Protein AF-A0A3B9RBF5-F1 (afdb_monomer)

Foldseek 3Di:
DADDDDCPVVVPDPDDDDDQHCVPDCSVVVVVCCVVVVDPD

Sequence (41 aa):
SGRPLTIAEEFNLPVSILQVWNPGVEAGNAIADVLFGDYNP

Radius of gyration: 12.04 Å; Cα contacts (8 Å, |Δi|>4): 13; chains: 1; bounding box: 23×21×28 Å

Structure (mmCIF, N/CA/C/O backbone):
data_AF-A0A3B9RBF5-F1
#
_entry.id   AF-A0A3B9RBF5-F1
#
loop_
_atom_site.group_PDB
_atom_site.id
_atom_site.type_symbol
_atom_site.label_atom_id
_atom_site.label_alt_id
_atom_site.labe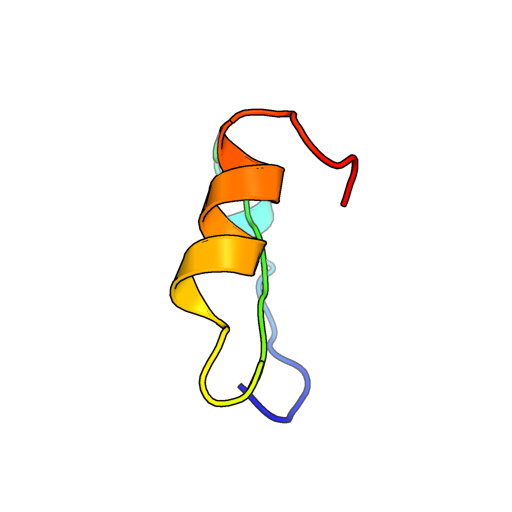l_comp_id
_atom_site.label_asym_id
_atom_site.label_entity_id
_atom_site.label_seq_id
_atom_site.pdbx_PDB_ins_code
_atom_site.Cartn_x
_atom_site.Cartn_y
_atom_site.Cartn_z
_atom_site.occupancy
_atom_site.B_iso_or_equiv
_atom_site.auth_seq_id
_atom_site.auth_comp_id
_atom_site.auth_asym_id
_atom_site.auth_atom_id
_atom_site.pdbx_PDB_model_num
ATOM 1 N N . SER A 1 1 ? 8.872 -3.814 4.170 1.00 56.69 1 SER A N 1
ATOM 2 C CA . SER A 1 1 ? 8.897 -5.03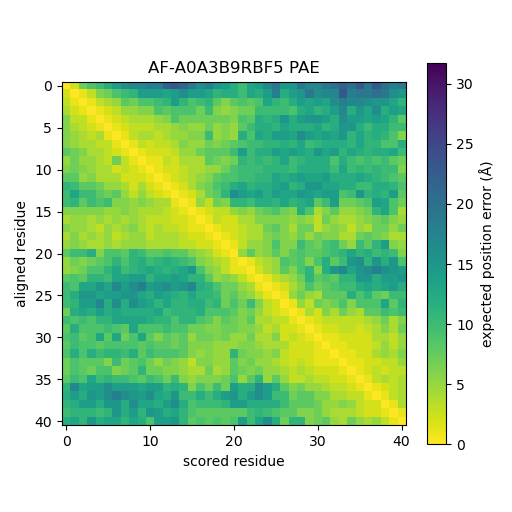1 5.026 1.00 56.69 1 SER A CA 1
ATOM 3 C C . SER A 1 1 ? 9.033 -6.257 4.126 1.00 56.69 1 SER A C 1
ATOM 5 O O . SER A 1 1 ? 8.773 -6.139 2.939 1.00 56.69 1 SER A O 1
ATOM 7 N N . GLY A 1 2 ? 9.461 -7.411 4.630 1.00 67.75 2 GLY A N 1
ATOM 8 C CA . GLY A 1 2 ? 9.483 -8.673 3.867 1.00 67.75 2 GLY A CA 1
ATOM 9 C C . GLY A 1 2 ? 8.756 -9.809 4.585 1.00 67.75 2 GLY A C 1
ATOM 10 O O . GLY A 1 2 ? 8.905 -10.969 4.221 1.00 67.75 2 GLY A O 1
ATOM 11 N N . ARG A 1 3 ? 8.038 -9.488 5.666 1.00 73.12 3 ARG A N 1
ATOM 12 C CA . ARG A 1 3 ? 7.400 -10.463 6.548 1.00 73.12 3 ARG A CA 1
ATOM 13 C C . ARG A 1 3 ? 6.115 -9.897 7.155 1.00 73.12 3 ARG A C 1
ATOM 15 O O . ARG A 1 3 ? 6.050 -8.678 7.331 1.00 73.12 3 ARG A O 1
ATOM 22 N N . PRO A 1 4 ? 5.129 -10.745 7.491 1.00 79.19 4 PRO A N 1
ATOM 23 C CA . PRO A 1 4 ? 3.879 -10.301 8.100 1.00 79.19 4 PRO A CA 1
ATOM 24 C C . PRO A 1 4 ? 4.119 -9.394 9.314 1.00 79.19 4 PRO A 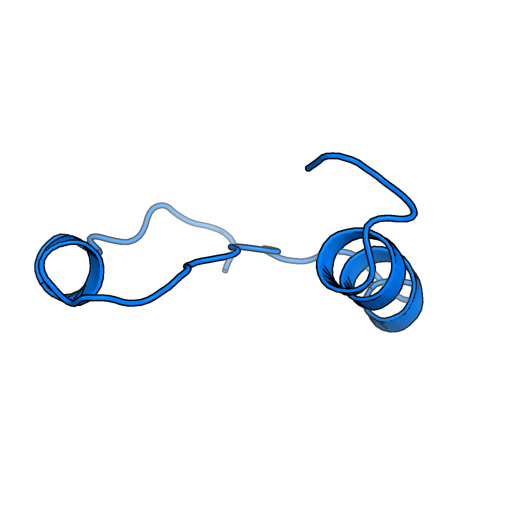C 1
ATOM 26 O O . PRO A 1 4 ? 5.019 -9.657 10.116 1.00 79.19 4 PRO A O 1
ATOM 29 N N . LEU A 1 5 ? 3.324 -8.330 9.421 1.00 79.88 5 LEU A N 1
ATOM 30 C CA . LEU A 1 5 ? 3.330 -7.385 10.536 1.00 79.88 5 LEU A CA 1
ATOM 31 C C . LEU A 1 5 ? 1.956 -7.411 11.203 1.00 79.88 5 LEU A C 1
ATOM 33 O O . LEU A 1 5 ? 0.933 -7.401 10.520 1.00 79.88 5 LEU A O 1
AT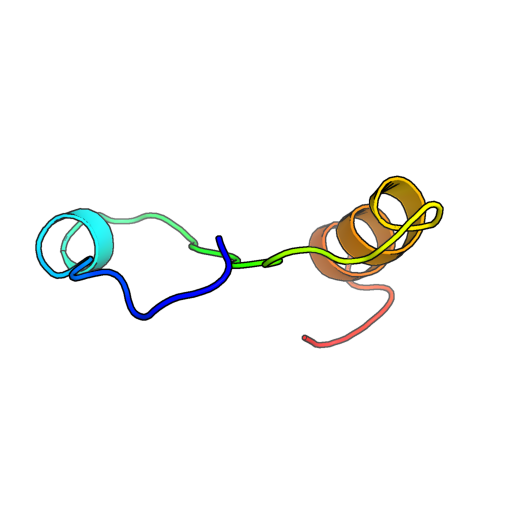OM 37 N N . THR A 1 6 ? 1.943 -7.441 12.532 1.00 84.19 6 THR A N 1
ATOM 38 C CA . THR A 1 6 ? 0.725 -7.208 13.310 1.00 84.19 6 THR A CA 1
ATOM 39 C C . THR A 1 6 ? 0.480 -5.702 13.339 1.00 84.19 6 THR A C 1
ATOM 41 O O . THR A 1 6 ? 1.308 -4.983 13.882 1.00 84.19 6 THR A O 1
ATOM 44 N N . ILE A 1 7 ? -0.625 -5.247 12.743 1.00 81.50 7 ILE A N 1
ATOM 45 C CA . ILE A 1 7 ? -0.994 -3.820 12.604 1.00 81.50 7 ILE A CA 1
ATOM 46 C C . ILE A 1 7 ? -2.382 -3.519 13.199 1.00 81.50 7 ILE A C 1
ATOM 48 O O . ILE A 1 7 ? -3.158 -2.715 12.687 1.00 81.50 7 ILE A O 1
ATOM 52 N N . ALA A 1 8 ? -2.751 -4.264 14.244 1.00 82.50 8 ALA A N 1
ATOM 53 C CA . ALA A 1 8 ? -4.096 -4.236 14.818 1.00 82.50 8 ALA A CA 1
ATOM 54 C C . ALA A 1 8 ? -4.434 -2.899 15.499 1.00 82.50 8 ALA A C 1
ATOM 56 O O . ALA A 1 8 ? -5.602 -2.526 15.560 1.00 82.50 8 ALA A O 1
ATOM 57 N N . GLU A 1 9 ? -3.438 -2.179 16.009 1.00 80.25 9 GLU A N 1
ATOM 58 C CA . GLU A 1 9 ? -3.641 -0.881 16.657 1.00 80.25 9 GLU A CA 1
ATOM 59 C C . GLU A 1 9 ? -3.859 0.218 15.611 1.00 80.25 9 GLU A C 1
ATOM 61 O O . GLU A 1 9 ? -4.791 1.011 15.729 1.00 80.25 9 GLU A O 1
ATOM 66 N N . GLU A 1 10 ? -3.075 0.203 14.534 1.00 77.00 10 GLU A N 1
ATOM 67 C CA . GLU A 1 10 ? -3.141 1.159 13.432 1.00 77.00 10 GLU A CA 1
ATOM 68 C C . GLU A 1 10 ? -4.444 1.035 12.633 1.00 77.00 10 GLU A C 1
ATOM 70 O O . GLU A 1 10 ? -4.989 2.047 12.199 1.00 77.00 10 GLU A O 1
ATOM 75 N N . PHE A 1 11 ? -4.996 -0.178 12.508 1.00 78.69 11 PHE A N 1
ATOM 76 C CA . PHE A 1 11 ? -6.312 -0.413 11.896 1.00 78.69 11 PHE A CA 1
ATOM 77 C C . PHE A 1 11 ? -7.482 0.228 12.658 1.00 78.69 11 PHE A C 1
ATOM 79 O O . PHE A 1 11 ? -8.538 0.446 12.068 1.00 78.69 11 PHE A O 1
ATOM 86 N N . ASN A 1 12 ? -7.323 0.512 13.955 1.00 84.06 12 ASN A N 1
ATOM 87 C CA . ASN A 1 12 ? -8.362 1.156 14.765 1.00 84.06 12 ASN A CA 1
ATOM 88 C C . ASN A 1 12 ? -8.298 2.691 14.709 1.00 84.06 12 ASN A C 1
ATOM 90 O O . ASN A 1 12 ? -9.169 3.365 15.262 1.00 84.06 12 ASN A O 1
ATOM 94 N N . LEU A 1 13 ? -7.276 3.257 14.062 1.00 79.06 13 LEU A N 1
ATOM 95 C CA . LEU A 1 13 ? -7.139 4.695 13.871 1.00 79.06 13 LEU A CA 1
ATOM 96 C C . LEU A 1 13 ? -7.881 5.133 12.595 1.00 79.06 13 LEU A C 1
ATOM 98 O O . LEU A 1 13 ? -7.963 4.367 11.636 1.00 79.06 13 LEU A O 1
ATOM 102 N N . PRO A 1 14 ? -8.397 6.373 12.527 1.00 73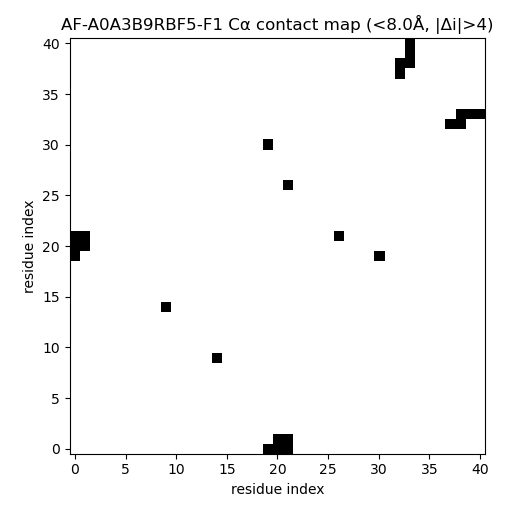.25 14 PRO A N 1
ATOM 103 C CA . PRO A 1 14 ? -9.010 6.913 11.314 1.00 73.25 14 PRO A CA 1
ATOM 104 C C . PRO A 1 14 ? -7.928 7.313 10.294 1.00 73.25 14 PRO A C 1
ATOM 106 O O . PRO A 1 14 ? -7.741 8.491 9.995 1.00 73.25 14 PRO A O 1
ATOM 109 N N . VAL A 1 15 ? -7.167 6.333 9.804 1.00 77.12 15 VAL A N 1
ATOM 110 C CA . VAL A 1 15 ? -6.013 6.517 8.913 1.00 77.12 15 VAL A CA 1
ATOM 111 C C . VAL A 1 15 ? -6.075 5.546 7.734 1.00 77.12 15 VA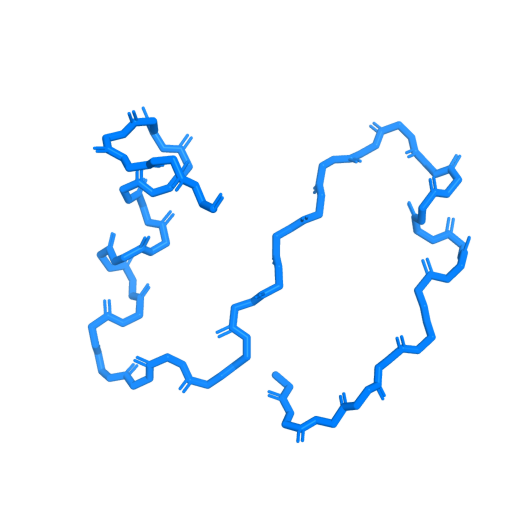L A C 1
ATOM 113 O O . VAL A 1 15 ? -6.604 4.443 7.848 1.00 77.12 15 VAL A O 1
ATOM 116 N N . SER A 1 16 ? -5.502 5.943 6.599 1.00 81.12 16 SER A N 1
ATOM 117 C CA . SER A 1 16 ? -5.319 5.066 5.438 1.00 81.12 16 SER A CA 1
ATOM 118 C C . SER A 1 16 ? -3.936 4.416 5.489 1.00 81.12 16 SER A C 1
ATOM 120 O O . SER A 1 16 ? -2.939 5.112 5.681 1.00 81.12 16 SER A O 1
ATOM 122 N N . ILE A 1 17 ? -3.860 3.094 5.295 1.00 81.50 17 ILE A N 1
ATOM 123 C CA . ILE A 1 17 ? -2.607 2.323 5.354 1.00 81.50 17 ILE A CA 1
ATOM 124 C C . ILE A 1 17 ? -2.323 1.696 3.985 1.00 81.50 17 ILE A C 1
ATOM 126 O O . ILE A 1 17 ? -3.111 0.890 3.498 1.00 81.50 17 ILE A O 1
ATOM 130 N N . LEU A 1 18 ? -1.169 2.025 3.392 1.00 82.19 18 LEU A N 1
ATOM 131 C C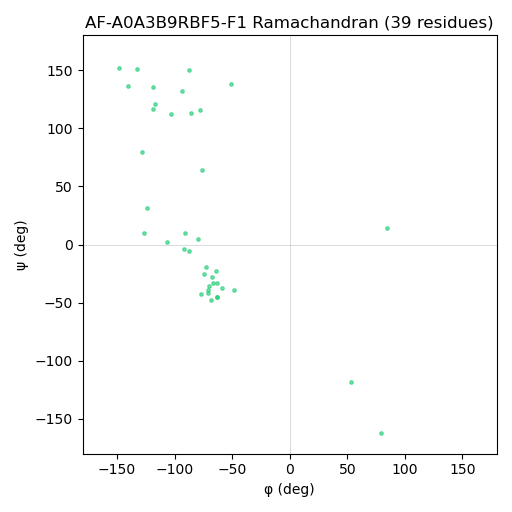A . LEU A 1 18 ? -0.655 1.406 2.164 1.00 82.19 18 LEU A CA 1
ATOM 132 C C . LEU A 1 18 ? 0.689 0.723 2.451 1.00 82.19 18 LEU A C 1
ATOM 134 O O . LEU A 1 18 ? 1.675 1.378 2.791 1.00 82.19 18 LEU A O 1
ATOM 138 N N . GLN A 1 19 ? 0.740 -0.602 2.304 1.00 79.25 19 GLN A N 1
ATOM 139 C CA . GLN A 1 19 ? 1.934 -1.397 2.590 1.00 79.25 19 GLN A CA 1
ATOM 140 C C . GLN A 1 19 ? 2.659 -1.816 1.306 1.00 79.25 19 GLN A C 1
ATOM 142 O O . GLN A 1 19 ? 2.188 -2.664 0.557 1.00 79.25 19 GLN A O 1
ATOM 147 N N . VAL A 1 20 ? 3.859 -1.266 1.102 1.00 80.62 20 VAL A N 1
ATOM 148 C CA . VAL A 1 20 ? 4.583 -1.332 -0.187 1.00 80.62 20 VAL A CA 1
ATOM 149 C C . VAL A 1 20 ? 5.784 -2.291 -0.196 1.00 80.62 20 VAL A C 1
ATOM 151 O O . VAL A 1 20 ? 6.469 -2.442 -1.197 1.00 80.62 20 VAL A O 1
ATOM 154 N N . TRP A 1 21 ? 6.038 -3.002 0.905 1.00 79.69 21 TRP A N 1
ATOM 155 C CA . TRP A 1 21 ? 7.065 -4.055 0.995 1.00 79.69 21 TRP A CA 1
ATOM 156 C C . TRP A 1 21 ? 8.485 -3.632 0.543 1.00 79.69 21 TRP A C 1
ATOM 158 O O . TRP A 1 21 ? 9.065 -2.788 1.224 1.00 79.69 21 TRP A O 1
ATOM 168 N N . ASN A 1 22 ? 9.051 -4.257 -0.505 1.00 69.38 22 ASN A N 1
ATOM 169 C CA . ASN A 1 22 ? 10.356 -3.960 -1.123 1.00 69.38 22 ASN A CA 1
ATOM 170 C C . ASN A 1 22 ? 10.162 -3.780 -2.648 1.00 69.38 22 ASN A C 1
ATOM 172 O O . ASN A 1 22 ? 10.432 -4.716 -3.402 1.00 69.38 22 ASN A O 1
ATOM 176 N N . PRO A 1 23 ? 9.685 -2.619 -3.127 1.00 69.75 23 PRO A N 1
ATOM 177 C CA . PRO A 1 23 ? 9.196 -2.477 -4.504 1.00 69.75 23 PRO A CA 1
ATOM 178 C C . PRO A 1 23 ? 10.286 -2.311 -5.581 1.00 69.75 23 PRO A C 1
ATOM 180 O O . PRO A 1 23 ? 9.970 -2.113 -6.749 1.00 69.75 23 PRO A O 1
ATOM 183 N N . GLY A 1 24 ? 11.571 -2.400 -5.226 1.00 73.12 24 GLY A N 1
ATOM 184 C CA . GLY A 1 24 ? 12.676 -2.178 -6.165 1.00 73.12 24 GLY A CA 1
ATOM 185 C C . GLY A 1 24 ? 12.961 -0.692 -6.420 1.00 73.12 24 GLY A C 1
ATOM 186 O O . GLY A 1 24 ? 12.586 0.163 -5.623 1.00 73.12 24 GLY A O 1
ATOM 187 N N . VAL A 1 25 ? 13.679 -0.384 -7.505 1.00 74.50 25 VAL A N 1
ATOM 188 C CA . VAL A 1 25 ? 14.213 0.969 -7.784 1.00 74.50 25 VAL A CA 1
ATOM 189 C C . VAL A 1 25 ? 13.158 1.984 -8.246 1.00 74.50 25 VAL A C 1
ATOM 191 O O . VAL A 1 25 ? 13.315 3.169 -7.982 1.00 74.50 25 VAL A O 1
ATOM 194 N N . GLU A 1 26 ? 12.049 1.526 -8.834 1.00 73.94 26 GLU A N 1
ATOM 195 C CA . GLU A 1 26 ? 10.934 2.375 -9.305 1.00 73.94 26 GLU A CA 1
ATOM 196 C C . GLU A 1 26 ? 9.838 2.596 -8.248 1.00 73.94 26 GLU A C 1
ATOM 198 O O . GLU A 1 26 ? 8.769 3.135 -8.532 1.00 73.94 26 GLU A O 1
ATOM 203 N N . ALA A 1 27 ? 10.107 2.196 -7.003 1.00 67.19 27 ALA A N 1
ATOM 204 C CA . ALA A 1 27 ? 9.193 2.305 -5.873 1.00 67.19 27 ALA A CA 1
ATOM 205 C C . ALA A 1 27 ? 8.551 3.693 -5.721 1.00 67.19 27 ALA A C 1
ATOM 207 O O . ALA A 1 27 ? 7.378 3.785 -5.382 1.00 67.19 27 ALA A O 1
ATOM 208 N N . GLY A 1 28 ? 9.305 4.769 -5.966 1.00 69.69 28 GLY A N 1
ATOM 209 C CA . GLY A 1 28 ? 8.801 6.135 -5.809 1.00 69.69 28 GLY A CA 1
ATOM 210 C C . GLY A 1 28 ? 7.654 6.471 -6.764 1.00 69.69 28 GLY A C 1
ATOM 211 O O . GLY A 1 28 ? 6.643 7.011 -6.324 1.00 69.69 28 GLY A O 1
ATOM 212 N N . ASN A 1 29 ? 7.789 6.100 -8.040 1.00 73.12 29 ASN A N 1
A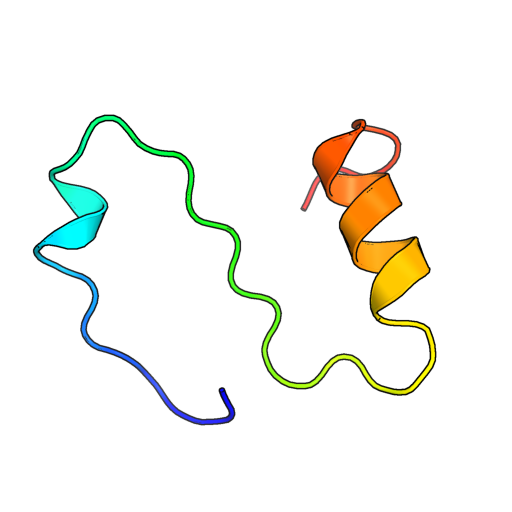TOM 213 C CA . ASN A 1 29 ? 6.786 6.372 -9.072 1.00 73.12 29 ASN A CA 1
ATOM 214 C C . ASN A 1 29 ? 5.517 5.543 -8.825 1.00 73.12 29 ASN A C 1
ATOM 216 O O . ASN A 1 29 ? 4.424 6.091 -8.739 1.00 73.12 29 ASN A O 1
ATOM 220 N N . ALA A 1 30 ? 5.675 4.242 -8.564 1.00 67.69 30 ALA A N 1
ATOM 221 C CA . ALA A 1 30 ? 4.544 3.345 -8.321 1.00 67.69 30 ALA A CA 1
ATOM 222 C C . ALA A 1 30 ? 3.724 3.716 -7.068 1.00 67.69 30 ALA A C 1
ATOM 224 O O . ALA A 1 30 ? 2.510 3.529 -7.034 1.00 67.69 30 ALA A O 1
ATOM 225 N N . ILE A 1 31 ? 4.371 4.248 -6.025 1.00 73.56 31 ILE A N 1
ATOM 226 C CA . ILE A 1 31 ? 3.670 4.738 -4.830 1.00 73.56 31 ILE A CA 1
ATOM 227 C C . ILE A 1 31 ? 2.896 6.022 -5.145 1.00 73.56 31 ILE A C 1
ATOM 229 O O . ILE A 1 31 ? 1.781 6.189 -4.656 1.00 73.56 31 ILE A O 1
ATOM 233 N N . ALA A 1 32 ? 3.466 6.918 -5.955 1.00 72.31 32 ALA A N 1
ATOM 234 C CA . ALA A 1 32 ? 2.800 8.151 -6.359 1.00 72.31 32 ALA A CA 1
ATOM 235 C C . ALA A 1 32 ? 1.534 7.865 -7.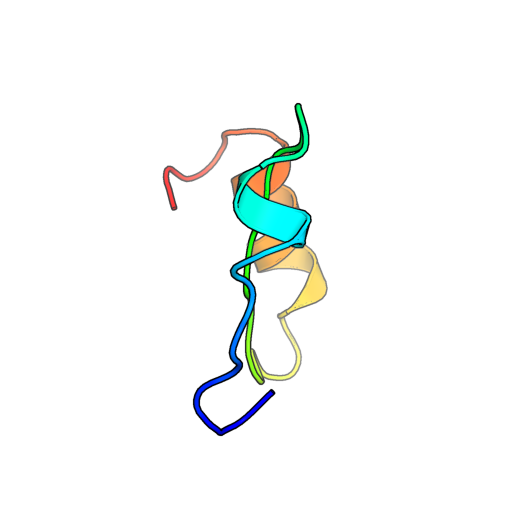181 1.00 72.31 32 ALA A C 1
ATOM 237 O O . ALA A 1 32 ? 0.485 8.416 -6.858 1.00 72.31 32 ALA A O 1
ATOM 238 N N . ASP A 1 33 ? 1.597 6.945 -8.145 1.00 74.06 33 ASP A N 1
ATOM 239 C CA . ASP A 1 33 ? 0.446 6.584 -8.986 1.00 74.06 33 ASP A CA 1
ATOM 240 C C . ASP A 1 33 ? -0.738 6.064 -8.150 1.00 74.06 33 ASP A C 1
ATOM 242 O O . ASP A 1 33 ? -1.897 6.393 -8.406 1.00 74.06 33 ASP A O 1
ATOM 246 N N . VAL A 1 34 ? -0.455 5.299 -7.090 1.00 78.62 34 VAL A N 1
ATOM 247 C CA . VAL A 1 34 ? -1.473 4.810 -6.149 1.00 78.62 34 VAL A CA 1
ATOM 248 C C . VAL A 1 34 ? -2.030 5.931 -5.267 1.00 78.62 34 VAL A C 1
ATOM 250 O O . VAL A 1 34 ? -3.232 5.981 -5.014 1.00 78.62 34 VAL A O 1
ATOM 253 N N . LEU A 1 35 ? -1.179 6.837 -4.778 1.00 77.56 35 LEU A N 1
ATOM 254 C CA . LEU A 1 35 ? -1.611 7.940 -3.914 1.00 77.56 35 LEU A CA 1
ATOM 255 C C . LEU A 1 35 ? -2.438 8.991 -4.663 1.00 77.56 35 LEU A C 1
ATOM 257 O O . LEU A 1 35 ? -3.360 9.560 -4.081 1.00 77.56 35 LEU A O 1
ATOM 261 N N . PHE A 1 36 ? -2.110 9.252 -5.929 1.00 84.19 36 PHE A N 1
ATOM 262 C CA . PHE A 1 36 ? -2.795 10.249 -6.754 1.00 84.19 36 PHE A CA 1
ATOM 263 C C . PHE A 1 36 ? -3.961 9.675 -7.569 1.00 84.19 36 PHE A C 1
ATOM 265 O O . PHE A 1 36 ? -4.718 10.441 -8.162 1.00 84.19 36 PHE A O 1
ATOM 272 N N . GLY A 1 37 ? -4.180 8.357 -7.503 1.00 72.50 37 GLY A N 1
ATOM 273 C CA . GLY A 1 37 ? -5.347 7.696 -8.090 1.00 72.50 37 GLY A CA 1
ATOM 274 C C . GLY A 1 37 ? -5.203 7.360 -9.573 1.00 72.50 37 GLY A C 1
ATOM 275 O O . GLY A 1 37 ? -6.196 7.014 -10.212 1.00 72.50 37 GLY A O 1
ATOM 276 N N . ASP A 1 38 ? -3.984 7.417 -10.108 1.00 73.31 38 ASP A N 1
ATOM 277 C CA . ASP A 1 38 ? -3.662 6.976 -11.467 1.00 73.31 38 ASP A CA 1
ATOM 278 C C . ASP A 1 38 ? -3.684 5.438 -11.583 1.00 73.31 38 ASP A C 1
ATOM 280 O O . ASP A 1 38 ? -3.857 4.887 -12.673 1.00 73.31 38 ASP A O 1
ATOM 284 N N . TYR A 1 39 ? -3.589 4.731 -10.449 1.00 71.94 39 TYR A N 1
ATOM 285 C CA . TYR A 1 39 ? -3.751 3.282 -10.356 1.00 71.94 39 TYR A CA 1
ATOM 286 C C . TYR A 1 39 ? -4.529 2.875 -9.095 1.00 71.94 39 TYR A C 1
ATOM 288 O O . TYR A 1 39 ? -4.271 3.390 -8.008 1.00 71.94 39 TYR A O 1
ATOM 296 N N . ASN A 1 40 ? -5.469 1.929 -9.223 1.00 64.94 40 ASN A N 1
ATOM 297 C CA . ASN A 1 40 ? -6.213 1.393 -8.079 1.00 64.94 40 ASN A CA 1
ATOM 298 C C . ASN A 1 40 ? -5.419 0.239 -7.427 1.00 64.94 40 ASN A C 1
ATOM 300 O O . ASN A 1 40 ? -5.239 -0.783 -8.098 1.00 64.94 40 ASN A O 1
ATOM 304 N N . PRO A 1 41 ? -4.927 0.408 -6.184 1.00 73.00 41 PRO A N 1
ATOM 305 C CA . PRO A 1 41 ? -4.053 -0.551 -5.505 1.00 73.00 41 PRO A CA 1
ATOM 306 C C . PRO A 1 41 ? -4.681 -1.923 -5.235 1.00 73.00 41 PRO A C 1
ATOM 308 O O . PRO A 1 41 ? -5.913 -2.010 -5.026 1.00 73.00 41 PRO A O 1
#

Mean predicted aligned error: 7.98 Å

Solvent-accessible surface area (backbone atoms only — not comparable to full-atom values): 2895 Å² total; per-residue (Å²): 87,93,65,94,74,92,56,74,71,63,69,73,42,103,66,89,85,85,88,68,51,80,66,65,92,60,37,68,60,60,50,46,35,43,74,74,62,79,38,88,128

pLDDT: mean 75.44, std 5.87, range [56.69, 84.19]

Secondary structure (DSSP, 8-state):
--S----TTGGGSS----------TTHHHHHHHHHHTSS--